Protein AF-A0A9P3LJN0-F1 (afdb_monomer_lite)

InterPro domains:
  IPR000961 AGC-kinase, C-terminal [PS51285] (73-151)
  IPR000961 AGC-kinase, C-terminal [SM00133] (73-143)
  IPR011009 Protein kinase-like domain superfamily [SSF56112] (11-105)
  IPR050839 Rho-associated Serine/Threonine Kinase [PTHR22988] (39-120)

Secondary structure (DSSP, 8-state):
---SS---S---HHHHHHHHHTHHHH--PPPPSSTTTGGGS-HHHHHHHHHHSS-TTTS--SHHHHHTSGGGTT--SSSTTTSPPS-----SSTT--TTS--S--TT-GGGHHHHHHHHHHHTS--------GGGGTT----TT-TT-SSSSSSSSSSSSSSTTSS----

Foldseek 3Di:
DDQAADPDPPDDPVNVVVCLVVSVPRRDDYDDPDPVVVVVADPLNVVLVDLCPDPPVSHDPDVVVVCPRPVNVVPDPVCNVVDDDPDDDDAPDPPDDVVDDDPPDPPPPVCPVVVVVVVVVVPDDPDPPCPDPVVCVLVDADPVGPDPPPDPPPPPPPPPPPPPPDDDDD

pLDDT: mean 76.49, std 18.71, range [37.91, 97.69]

Organism: NCBI:txid48140

Radius of gyration: 29.85 Å; chains: 1; bounding box: 57×101×41 Å

Structure (mmCIF, N/CA/C/O backbone):
data_AF-A0A9P3LJN0-F1
#
_entry.id   AF-A0A9P3LJN0-F1
#
loop_
_atom_site.group_PDB
_atom_site.id
_atom_site.type_symbol
_atom_site.label_atom_id
_atom_site.label_alt_id
_atom_site.label_comp_id
_atom_site.label_asym_id
_atom_site.label_entity_id
_atom_site.label_seq_id
_atom_site.pdbx_PDB_ins_code
_atom_site.Cartn_x
_atom_site.Cartn_y
_atom_site.Cartn_z
_atom_site.occupancy
_atom_site.B_iso_or_equiv
_atom_site.auth_seq_id
_atom_site.auth_comp_id
_atom_site.auth_asym_id
_atom_site.auth_atom_id
_atom_site.pdbx_PDB_model_num
ATOM 1 N N . MET A 1 1 ? 0.332 9.718 -2.875 1.00 37.91 1 MET A N 1
ATOM 2 C CA . MET A 1 1 ? -1.052 9.758 -2.348 1.00 37.91 1 MET A CA 1
ATOM 3 C C . MET A 1 1 ? -1.236 11.065 -1.598 1.00 37.91 1 MET A C 1
ATOM 5 O O . MET A 1 1 ? -0.539 11.299 -0.616 1.00 37.91 1 MET A O 1
ATOM 9 N N . CYS A 1 2 ? -2.080 11.951 -2.119 1.00 43.94 2 CYS A N 1
ATOM 10 C CA . CYS A 1 2 ? -2.306 13.275 -1.548 1.00 43.94 2 CYS A CA 1
ATOM 11 C C . CYS A 1 2 ? -3.429 13.186 -0.516 1.00 43.94 2 CYS A C 1
ATOM 13 O O . CYS A 1 2 ? -4.510 12.687 -0.804 1.00 43.94 2 CYS A O 1
ATOM 15 N N . TRP A 1 3 ? -3.140 13.639 0.698 1.00 46.78 3 TRP A N 1
ATOM 16 C CA . TRP A 1 3 ? -4.027 13.525 1.857 1.00 46.78 3 TRP A CA 1
ATOM 17 C C . TRP A 1 3 ? -4.620 14.898 2.188 1.00 46.78 3 TRP A C 1
ATOM 19 O O . TRP A 1 3 ? -4.344 15.434 3.256 1.00 46.78 3 TRP A O 1
ATOM 29 N N . GLY A 1 4 ? -5.295 15.529 1.221 1.00 48.97 4 GLY A N 1
ATOM 30 C CA . GLY A 1 4 ? -5.869 16.872 1.365 1.00 48.97 4 GLY A CA 1
ATOM 31 C C . GLY A 1 4 ? -6.267 17.531 0.030 1.00 48.97 4 GLY A C 1
ATOM 32 O O . GLY A 1 4 ? -5.906 17.021 -1.030 1.00 48.97 4 GLY A O 1
ATOM 33 N N . PRO A 1 5 ? -6.994 18.668 0.067 1.00 49.31 5 PRO A N 1
ATOM 34 C CA . PRO A 1 5 ? -7.608 19.313 -1.104 1.00 49.31 5 PRO A CA 1
ATOM 35 C C . PRO A 1 5 ? -6.633 19.994 -2.082 1.00 49.31 5 PRO A C 1
ATOM 37 O O . PRO A 1 5 ? -7.068 20.477 -3.124 1.00 49.31 5 PRO A O 1
ATOM 40 N N . LYS A 1 6 ? -5.328 20.043 -1.789 1.00 47.91 6 LYS A N 1
ATOM 41 C CA . LYS A 1 6 ? -4.303 20.505 -2.735 1.00 47.91 6 LYS A CA 1
ATOM 42 C C . LYS A 1 6 ? -3.114 19.556 -2.749 1.00 47.91 6 LYS A C 1
ATOM 44 O O . LYS A 1 6 ? -2.414 19.389 -1.754 1.00 47.91 6 LYS A O 1
ATOM 49 N N . CYS A 1 7 ? -2.892 18.962 -3.911 1.00 49.59 7 CYS A N 1
ATOM 50 C CA . CYS A 1 7 ? -1.690 18.228 -4.272 1.00 49.59 7 CYS A CA 1
ATOM 51 C C . CYS A 1 7 ? -0.610 19.242 -4.689 1.00 49.59 7 CYS A C 1
ATOM 53 O O . CYS A 1 7 ? -0.310 19.354 -5.871 1.00 49.59 7 CYS A O 1
ATOM 55 N N . ASP A 1 8 ? -0.099 20.058 -3.767 1.00 50.38 8 ASP A N 1
ATOM 56 C CA . ASP A 1 8 ? 1.026 20.944 -4.089 1.00 50.38 8 ASP A CA 1
ATOM 57 C C . ASP A 1 8 ? 2.342 20.154 -3.987 1.00 50.38 8 ASP A C 1
ATOM 59 O O . ASP A 1 8 ? 2.561 19.397 -3.039 1.00 50.38 8 ASP A O 1
ATOM 63 N N . SER A 1 9 ? 3.220 20.345 -4.969 1.00 55.06 9 SER A N 1
ATOM 64 C CA . SER A 1 9 ? 4.624 19.918 -5.000 1.00 55.06 9 SER A CA 1
ATOM 65 C C . SER A 1 9 ? 5.477 20.388 -3.807 1.00 55.06 9 SER A C 1
ATOM 67 O O . SER A 1 9 ? 6.605 19.927 -3.652 1.00 55.06 9 SER A O 1
ATOM 69 N N . THR A 1 10 ? 4.960 21.275 -2.954 1.00 50.16 10 THR A N 1
ATOM 70 C CA . THR A 1 10 ? 5.684 21.923 -1.847 1.00 50.16 10 THR A CA 1
ATOM 71 C C . THR A 1 10 ? 5.326 21.343 -0.468 1.00 50.16 10 THR A C 1
ATOM 73 O O . THR A 1 10 ? 5.092 22.083 0.484 1.00 50.16 10 THR A O 1
ATOM 76 N N . ARG A 1 11 ? 5.241 20.013 -0.334 1.00 66.56 11 ARG A N 1
ATOM 77 C CA . ARG A 1 11 ? 4.845 19.355 0.927 1.00 66.56 11 ARG A CA 1
ATOM 78 C C . ARG A 1 11 ? 6.057 18.993 1.788 1.00 66.56 11 ARG A C 1
ATOM 80 O O . ARG A 1 11 ? 6.949 18.289 1.315 1.00 66.56 11 ARG A O 1
ATOM 87 N N . THR A 1 12 ? 6.089 19.419 3.053 1.00 79.94 12 THR A N 1
ATOM 88 C CA . THR A 1 12 ? 7.167 19.033 3.984 1.00 79.94 12 THR A CA 1
ATOM 89 C C . THR A 1 12 ? 6.858 17.705 4.698 1.00 79.94 12 THR A C 1
ATOM 91 O O . THR A 1 12 ? 5.686 17.305 4.807 1.00 79.94 12 THR A O 1
ATOM 94 N N . PRO A 1 13 ? 7.880 16.985 5.204 1.00 85.00 13 PRO A N 1
ATOM 95 C CA . PRO A 1 13 ? 7.670 15.791 6.024 1.00 85.00 13 PRO A CA 1
ATOM 96 C C . PRO A 1 13 ? 6.795 16.054 7.259 1.00 85.00 13 PRO A C 1
ATOM 98 O O . PRO A 1 13 ? 5.956 15.227 7.611 1.00 85.00 13 PRO A O 1
ATOM 101 N N . GLU A 1 14 ? 6.933 17.224 7.881 1.00 85.56 14 GLU A N 1
ATOM 102 C CA . GLU A 1 14 ? 6.200 17.629 9.086 1.00 85.56 14 GLU A CA 1
ATOM 103 C C . GLU A 1 14 ? 4.710 17.842 8.802 1.00 85.56 14 GLU A C 1
ATOM 105 O O . GLU A 1 14 ? 3.850 17.436 9.590 1.00 85.56 14 GLU A O 1
ATOM 110 N N . GLU A 1 15 ? 4.380 18.435 7.653 1.00 84.81 15 GLU A N 1
ATOM 111 C CA . GLU A 1 15 ? 2.993 18.587 7.215 1.00 84.81 15 GLU A CA 1
ATOM 112 C C . GLU A 1 15 ? 2.368 17.215 6.936 1.00 84.81 15 GLU A C 1
ATOM 114 O O . GLU A 1 15 ? 1.247 16.926 7.355 1.00 84.81 15 GLU A O 1
ATOM 119 N N . THR A 1 16 ? 3.114 16.326 6.276 1.00 84.44 16 THR A N 1
ATOM 120 C CA . THR A 1 16 ? 2.671 14.950 6.017 1.00 84.44 16 THR A CA 1
ATOM 121 C C . THR A 1 16 ? 2.403 14.206 7.322 1.00 84.44 16 THR A C 1
ATOM 123 O O . THR A 1 16 ? 1.345 13.598 7.470 1.00 84.44 16 THR A O 1
ATOM 126 N N . TRP A 1 17 ? 3.313 14.304 8.292 1.00 87.25 17 TRP A N 1
ATOM 127 C CA . TRP A 1 17 ? 3.136 13.728 9.622 1.00 87.25 17 TRP A CA 1
ATOM 128 C C . TRP A 1 17 ? 1.884 14.265 10.323 1.00 87.25 17 TRP A C 1
ATOM 130 O O . TRP A 1 17 ? 1.064 13.490 10.813 1.00 87.25 17 TRP A O 1
ATOM 140 N N . THR A 1 1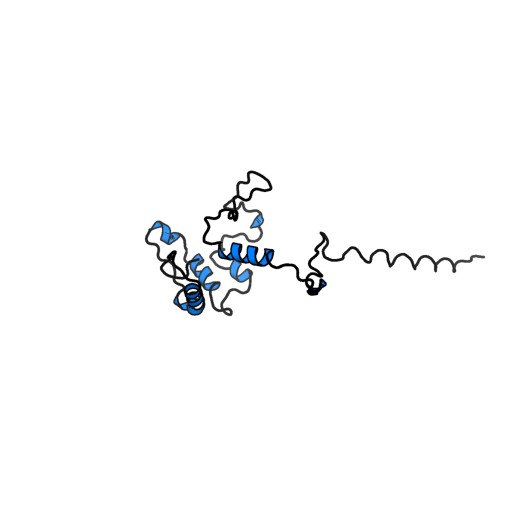8 ? 1.692 15.584 10.312 1.00 89.56 18 THR A N 1
ATOM 141 C CA . THR A 1 18 ? 0.513 16.227 10.911 1.00 89.56 18 THR A CA 1
ATOM 142 C C . THR A 1 18 ? -0.785 15.720 10.279 1.00 89.56 18 THR A C 1
ATOM 144 O O . THR A 1 18 ? -1.740 15.392 10.986 1.00 89.56 18 THR A O 1
ATOM 147 N N . ASN A 1 19 ? -0.807 15.586 8.952 1.00 88.25 19 ASN A N 1
ATOM 148 C CA . ASN A 1 19 ? -1.947 15.043 8.216 1.00 88.25 19 ASN A CA 1
ATOM 149 C C . ASN A 1 19 ? -2.207 13.569 8.557 1.00 88.25 19 ASN A C 1
ATOM 151 O O . ASN A 1 19 ? -3.360 13.172 8.692 1.00 88.25 19 ASN A O 1
ATOM 155 N N . LEU A 1 20 ? -1.158 12.764 8.752 1.00 89.62 20 LEU A N 1
ATOM 156 C CA . LEU A 1 20 ? -1.295 11.375 9.199 1.00 89.62 20 LEU A CA 1
ATOM 157 C C . LEU A 1 20 ? -1.860 11.282 10.618 1.00 89.62 20 LEU A C 1
ATOM 159 O O . LEU A 1 20 ? -2.685 10.414 10.882 1.00 89.62 20 LEU A O 1
ATOM 163 N N . GLN A 1 21 ? -1.468 12.175 11.528 1.00 89.19 21 GLN A N 1
ATOM 164 C CA . GLN A 1 21 ? -2.033 12.204 12.880 1.00 89.19 21 GLN A CA 1
ATOM 165 C C . GLN A 1 21 ? -3.514 12.598 12.879 1.00 89.19 21 GLN A C 1
ATOM 167 O O . GLN A 1 21 ? -4.302 12.022 13.625 1.00 89.19 21 GLN A O 1
ATOM 172 N N . LYS A 1 22 ? -3.902 13.546 12.019 1.00 91.00 22 LYS A N 1
ATOM 173 C CA . LYS A 1 22 ? -5.276 14.060 11.899 1.00 91.00 22 LYS A CA 1
ATOM 174 C C . LYS A 1 22 ? -6.044 13.467 10.716 1.00 91.00 22 LYS A C 1
ATOM 176 O O . LYS A 1 22 ? -6.964 14.102 10.200 1.00 91.00 22 LYS A O 1
ATOM 181 N N . TRP A 1 23 ? -5.690 12.254 10.284 1.00 91.25 23 TRP A N 1
ATOM 182 C CA . TRP A 1 23 ? -6.222 11.635 9.062 1.00 91.25 23 TRP A CA 1
ATOM 183 C C . TRP A 1 23 ? -7.758 11.619 9.020 1.00 91.25 23 TRP A C 1
ATOM 185 O O . TRP A 1 23 ? -8.333 11.797 7.952 1.00 91.25 23 TRP A O 1
ATOM 195 N N . SER A 1 24 ? -8.429 11.464 10.167 1.00 91.25 24 SER A N 1
ATOM 196 C CA . SER A 1 24 ? -9.894 11.426 10.267 1.00 91.25 24 SER A CA 1
ATOM 197 C C . SER A 1 24 ? -10.572 12.756 9.925 1.00 91.25 24 SER A C 1
ATOM 199 O O . SER A 1 24 ? -11.736 12.760 9.541 1.00 91.25 24 SER A O 1
ATOM 201 N N . GLU A 1 25 ? -9.863 13.877 10.067 1.00 90.31 25 GLU A N 1
ATOM 202 C CA . GLU A 1 25 ? -10.350 15.219 9.725 1.00 90.31 25 GLU A CA 1
ATOM 203 C C . GLU A 1 25 ? -9.967 15.592 8.285 1.00 90.31 25 GLU A C 1
ATOM 205 O O . GLU A 1 25 ? -10.770 16.165 7.542 1.00 90.31 25 GLU A O 1
ATOM 210 N N . VAL A 1 26 ? -8.741 15.244 7.876 1.00 89.62 26 VAL A N 1
ATOM 211 C CA . VAL A 1 26 ? -8.165 15.680 6.592 1.00 89.62 26 VAL A CA 1
ATOM 212 C C . VAL A 1 26 ? -8.489 14.757 5.417 1.00 89.62 26 VAL A C 1
ATOM 214 O O . VAL A 1 26 ? -8.399 15.190 4.267 1.00 89.62 26 VAL A O 1
ATOM 217 N N . LEU A 1 27 ? -8.867 13.497 5.666 1.00 90.12 27 LEU A N 1
ATOM 218 C CA . LEU A 1 27 ? -9.255 12.564 4.610 1.00 90.12 27 LEU A CA 1
ATOM 219 C C . LEU A 1 27 ? -10.611 12.971 4.032 1.00 90.12 27 LEU A C 1
ATOM 221 O O . LEU A 1 27 ? -11.668 12.673 4.583 1.00 90.12 27 LEU A O 1
ATOM 225 N N . GLN A 1 28 ? -10.563 13.630 2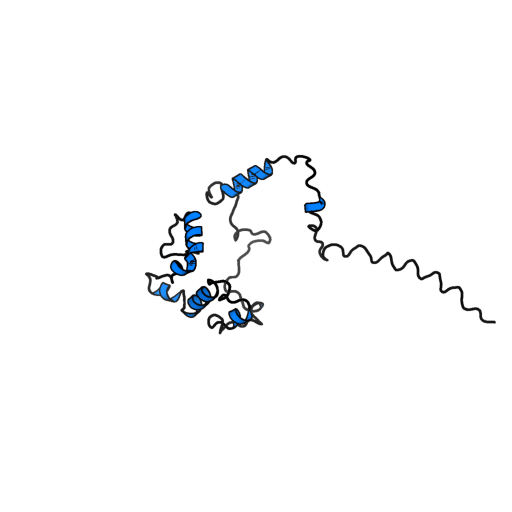.882 1.00 89.31 28 GLN A N 1
ATOM 226 C CA . GLN A 1 28 ? -11.730 14.084 2.140 1.00 89.31 28 GLN A CA 1
ATOM 227 C C . GLN A 1 28 ? -11.723 13.463 0.748 1.00 89.31 28 GLN A C 1
ATOM 229 O O . GLN A 1 28 ? -10.657 13.247 0.165 1.00 89.31 28 GLN A O 1
ATOM 234 N N . ARG A 1 29 ? -12.913 13.172 0.211 1.00 88.38 29 ARG A N 1
ATOM 235 C CA . ARG A 1 29 ? -13.034 12.686 -1.168 1.00 88.38 29 ARG A CA 1
ATOM 236 C C . ARG A 1 29 ? -12.551 13.794 -2.112 1.00 88.38 29 ARG A C 1
ATOM 238 O O . ARG A 1 29 ? -13.017 14.928 -1.957 1.00 88.38 29 ARG A O 1
ATOM 245 N N . PRO A 1 30 ? -11.647 13.499 -3.062 1.00 84.81 30 PRO A N 1
ATOM 246 C CA . PRO A 1 30 ? -11.244 14.476 -4.063 1.00 84.81 30 PRO A CA 1
ATOM 247 C C . PRO A 1 30 ? -12.462 15.010 -4.821 1.00 84.81 30 PRO A C 1
ATOM 249 O O . PRO A 1 30 ? -13.365 14.247 -5.161 1.00 84.81 30 PRO A O 1
ATOM 252 N N . ARG A 1 31 ? -12.486 16.322 -5.066 1.00 81.00 31 ARG A N 1
ATOM 253 C CA . ARG A 1 31 ? -13.425 16.949 -5.998 1.00 81.00 31 ARG A CA 1
ATOM 254 C C . ARG A 1 31 ? -12.673 17.223 -7.285 1.00 81.00 31 ARG A C 1
ATOM 256 O O . ARG A 1 31 ? -11.626 17.869 -7.246 1.00 81.00 31 ARG A O 1
ATOM 263 N N . TYR A 1 32 ? -13.191 16.702 -8.382 1.00 78.88 32 TYR A N 1
ATOM 264 C CA . TYR A 1 32 ? -12.615 16.902 -9.698 1.00 78.88 32 TYR A CA 1
ATOM 265 C C . TYR A 1 32 ? -13.316 18.085 -10.369 1.00 78.88 32 TYR A C 1
ATOM 267 O O . TYR A 1 32 ? -14.502 18.309 -10.139 1.00 78.88 32 TYR A O 1
ATOM 275 N N . ASN A 1 33 ? -12.561 18.878 -11.128 1.00 74.44 33 ASN A N 1
ATOM 276 C CA . ASN A 1 33 ? -13.107 20.032 -11.850 1.00 74.44 33 ASN A CA 1
ATOM 277 C C . ASN A 1 33 ? -13.622 19.646 -13.247 1.00 74.44 33 ASN A C 1
ATOM 279 O O . ASN A 1 33 ? -14.412 20.391 -13.816 1.00 74.44 33 ASN A O 1
ATOM 283 N N . ASP A 1 34 ? -13.173 18.502 -13.772 1.00 76.69 34 ASP A N 1
ATOM 284 C CA . ASP A 1 34 ? -13.542 17.983 -15.088 1.00 76.69 34 ASP A CA 1
ATOM 285 C C . ASP A 1 34 ? -14.638 16.916 -14.941 1.00 76.69 34 ASP A C 1
ATOM 287 O O . ASP A 1 34 ? -14.520 16.025 -14.094 1.00 76.69 34 ASP A O 1
ATOM 291 N N . GLU A 1 35 ? -15.684 16.989 -15.772 1.00 64.69 35 GLU A N 1
ATOM 292 C CA . GLU A 1 35 ? -16.865 16.104 -15.713 1.00 64.69 35 GLU A CA 1
ATOM 293 C C . GLU A 1 35 ? -16.498 14.614 -15.860 1.00 64.69 35 GLU A C 1
ATOM 295 O O . GLU A 1 35 ? -17.053 13.762 -15.167 1.00 64.69 35 GLU A O 1
ATOM 300 N N . ASP A 1 36 ? -15.494 14.297 -16.684 1.00 64.25 36 ASP A N 1
ATOM 301 C CA . ASP A 1 36 ? -15.011 12.922 -16.882 1.00 64.25 36 ASP A CA 1
ATOM 302 C C . ASP A 1 36 ? -14.234 12.384 -15.670 1.00 64.25 36 ASP A C 1
ATOM 304 O O . ASP A 1 36 ? -14.200 11.180 -15.411 1.00 64.25 36 ASP A O 1
ATOM 308 N N . ALA A 1 37 ? -13.607 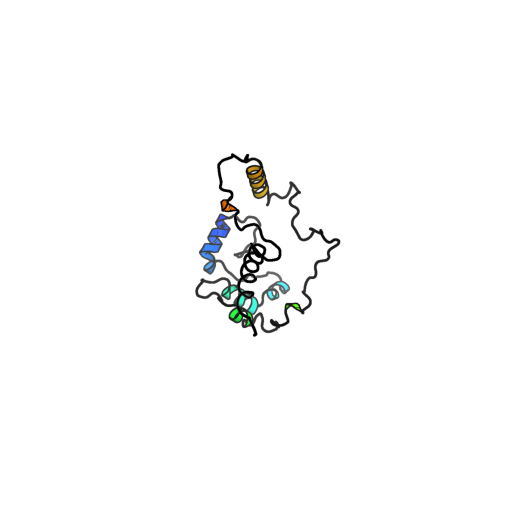13.268 -14.890 1.00 66.81 37 ALA A N 1
ATOM 309 C CA . ALA A 1 37 ? -12.757 12.869 -13.777 1.00 66.81 37 ALA A CA 1
ATOM 310 C C . ALA A 1 37 ? -13.550 12.531 -12.505 1.00 66.81 37 ALA A C 1
ATOM 312 O O . ALA A 1 37 ? -13.038 11.812 -11.645 1.00 66.81 37 ALA A O 1
ATOM 313 N N . GLU A 1 38 ? -14.803 12.984 -12.399 1.00 62.66 38 GLU A N 1
ATOM 314 C CA . GLU A 1 38 ? -15.696 12.653 -11.282 1.00 62.66 38 GLU A CA 1
ATOM 315 C C . GLU A 1 38 ? -16.024 11.149 -11.220 1.00 62.66 38 GLU A C 1
ATOM 317 O O . GLU A 1 38 ? -16.145 10.589 -10.127 1.00 62.66 38 GLU A O 1
ATOM 322 N N . TYR A 1 39 ? -16.044 10.461 -12.367 1.00 69.06 39 TYR A N 1
ATOM 323 C CA . TYR A 1 39 ? -16.303 9.018 -12.455 1.00 69.06 39 TYR A CA 1
ATOM 324 C C . TYR A 1 39 ? -15.080 8.134 -12.177 1.00 69.06 39 TYR A C 1
ATOM 326 O O . TYR A 1 39 ? -15.234 6.928 -11.981 1.00 69.06 39 TYR A O 1
ATOM 334 N N . ASN A 1 40 ? -13.873 8.704 -12.087 1.00 80.12 40 ASN A N 1
ATOM 335 C CA . ASN A 1 40 ? -12.647 7.933 -11.833 1.00 80.12 40 ASN A CA 1
ATOM 336 C C . ASN A 1 40 ? -12.628 7.255 -10.456 1.00 80.12 40 ASN A C 1
ATOM 338 O O . ASN A 1 40 ? -11.840 6.338 -10.222 1.00 80.12 40 ASN A O 1
ATOM 342 N N . LEU A 1 41 ? -13.462 7.719 -9.522 1.00 87.38 41 LEU A N 1
ATOM 343 C CA . LEU A 1 41 ? -13.540 7.173 -8.176 1.00 87.38 41 LEU A CA 1
ATOM 344 C C . LEU A 1 41 ? -14.995 6.922 -7.787 1.00 87.38 41 LEU A C 1
ATOM 346 O O . LEU A 1 41 ? -15.659 7.819 -7.268 1.00 87.38 41 LEU A O 1
ATOM 350 N N . SER A 1 42 ? -15.465 5.689 -7.986 1.00 90.69 42 SER A N 1
ATOM 351 C CA . SER A 1 42 ? -16.819 5.275 -7.603 1.00 90.69 42 SER A CA 1
ATOM 352 C C . SER A 1 42 ? -17.066 5.331 -6.089 1.00 90.69 42 SER A C 1
ATOM 354 O O . SER A 1 42 ? -16.135 5.369 -5.273 1.00 90.69 42 SER A O 1
ATOM 356 N N . ASP A 1 43 ? -18.339 5.302 -5.696 1.00 92.50 43 ASP A N 1
ATOM 357 C CA . ASP A 1 43 ? -18.745 5.287 -4.288 1.00 92.50 43 ASP A CA 1
ATOM 358 C C . ASP A 1 43 ? -18.276 4.015 -3.571 1.00 92.50 43 ASP A C 1
ATOM 360 O O . ASP A 1 43 ? -17.850 4.075 -2.413 1.00 92.50 43 ASP A O 1
ATOM 364 N N . GLU A 1 44 ? -18.266 2.877 -4.266 1.00 94.75 44 GLU A N 1
ATOM 365 C CA . GLU A 1 44 ? -17.728 1.608 -3.776 1.00 94.75 44 GLU A CA 1
ATOM 366 C C . GLU A 1 44 ? -16.220 1.724 -3.543 1.00 94.75 44 GLU A C 1
ATOM 368 O O . GLU A 1 44 ? -15.725 1.342 -2.482 1.00 94.75 44 GLU A O 1
ATOM 373 N N . SER A 1 45 ? -15.488 2.322 -4.487 1.00 94.00 45 SER A N 1
ATOM 374 C CA . SER A 1 45 ? -14.046 2.567 -4.357 1.00 94.00 45 SER A CA 1
ATOM 375 C C . SER A 1 45 ? -13.753 3.437 -3.133 1.00 94.00 45 SER A C 1
ATOM 377 O O . SER A 1 45 ? -12.904 3.117 -2.298 1.00 94.00 45 SER A O 1
ATOM 379 N N . TRP A 1 46 ? -14.512 4.522 -2.966 1.00 94.69 46 TRP A N 1
ATOM 380 C CA . TRP A 1 46 ? -14.376 5.418 -1.821 1.00 94.69 46 TRP A CA 1
ATOM 381 C C . TRP A 1 46 ? -14.769 4.755 -0.493 1.00 94.69 46 TRP A C 1
ATOM 383 O O . TRP A 1 46 ? -14.129 4.983 0.539 1.00 94.69 46 TRP A O 1
ATOM 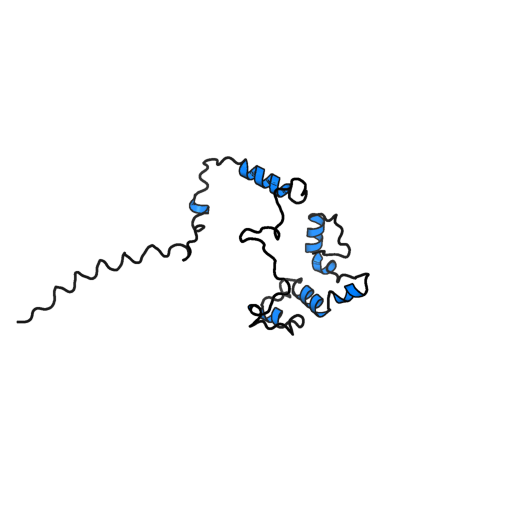393 N N . SER A 1 47 ? -15.802 3.910 -0.496 1.00 95.94 47 SER A N 1
ATOM 394 C CA . SER A 1 47 ? -16.182 3.094 0.660 1.00 95.94 47 SER A CA 1
ATOM 395 C C . SER A 1 47 ? -15.029 2.190 1.092 1.00 95.94 47 SER A C 1
ATOM 397 O O . SER A 1 47 ? -14.664 2.197 2.271 1.00 95.94 47 SER A O 1
ATOM 399 N N . LEU A 1 48 ? -14.399 1.485 0.146 1.00 96.62 48 LEU A N 1
ATOM 400 C CA . LEU A 1 48 ? -13.264 0.605 0.416 1.00 96.62 48 LEU A CA 1
ATOM 401 C C . LEU A 1 48 ? -12.094 1.377 1.039 1.00 96.62 48 LEU A C 1
ATOM 403 O O . LEU A 1 48 ? -11.574 0.973 2.081 1.00 96.62 48 LEU A O 1
ATOM 407 N N . ILE A 1 49 ? -11.736 2.530 0.466 1.00 95.50 49 ILE A N 1
ATOM 408 C CA . ILE A 1 49 ? -10.688 3.423 0.989 1.00 95.50 49 ILE A CA 1
ATOM 409 C C . ILE A 1 49 ? -10.951 3.763 2.463 1.00 95.50 49 ILE A C 1
ATOM 411 O O . ILE A 1 49 ? -10.059 3.593 3.292 1.00 95.50 49 ILE A O 1
ATOM 415 N N . LYS A 1 50 ? -12.179 4.155 2.831 1.00 95.19 50 LYS A N 1
ATOM 416 C CA . LYS A 1 50 ? -12.549 4.468 4.227 1.00 95.19 50 LYS A CA 1
ATOM 417 C C . LYS A 1 50 ? -12.574 3.252 5.157 1.00 95.19 50 LYS A C 1
ATOM 419 O O . LYS A 1 50 ? -12.461 3.414 6.369 1.00 95.19 50 LYS A O 1
ATOM 424 N N . LYS A 1 51 ? -12.758 2.036 4.635 1.00 96.44 51 LYS A N 1
ATOM 425 C CA . LYS A 1 51 ? -12.677 0.795 5.429 1.00 96.44 51 LYS A CA 1
ATOM 426 C C . LYS A 1 51 ? -11.238 0.351 5.679 1.00 96.44 51 LYS A C 1
ATOM 428 O O . LYS A 1 51 ? -10.979 -0.318 6.677 1.00 96.44 51 LYS A O 1
ATOM 433 N N . LEU A 1 52 ? -10.305 0.736 4.811 1.00 96.12 52 LEU A N 1
ATOM 434 C CA . LEU A 1 52 ? -8.877 0.457 4.972 1.00 96.12 52 LEU A CA 1
ATOM 435 C C . LEU A 1 52 ? -8.181 1.555 5.783 1.00 96.12 52 LEU A C 1
ATOM 437 O O . LEU A 1 52 ? -7.435 1.276 6.724 1.00 96.12 52 LEU A O 1
ATOM 441 N N . ILE A 1 53 ? -8.482 2.811 5.479 1.00 94.88 53 ILE A N 1
ATOM 442 C CA . ILE A 1 53 ? -7.964 3.978 6.180 1.00 94.88 53 ILE A CA 1
ATOM 443 C C . ILE A 1 53 ? -8.953 4.356 7.275 1.00 94.88 53 ILE A C 1
ATOM 445 O O . ILE A 1 53 ? -9.818 5.217 7.129 1.00 94.88 53 ILE A O 1
ATOM 449 N N . THR A 1 54 ? -8.833 3.639 8.383 1.00 95.50 54 THR A N 1
ATOM 450 C CA . THR A 1 54 ? -9.611 3.882 9.590 1.00 95.50 54 THR A CA 1
ATOM 451 C C . THR A 1 54 ? -8.825 3.466 10.834 1.00 95.50 54 THR A C 1
ATOM 453 O O . THR A 1 54 ? -7.688 2.978 10.732 1.00 95.50 54 THR A O 1
ATOM 456 N N . TYR A 1 55 ? -9.425 3.655 12.010 1.00 95.31 55 TYR A N 1
ATOM 457 C CA . TYR A 1 55 ? -8.905 3.155 13.279 1.00 95.31 55 TYR A CA 1
ATOM 458 C C . TYR A 1 55 ? -8.680 1.639 13.216 1.00 95.31 55 TYR A C 1
ATOM 460 O O . TYR A 1 55 ? -9.419 0.913 12.551 1.00 95.31 55 TYR A O 1
ATOM 468 N N . ALA A 1 56 ? -7.668 1.150 13.933 1.00 94.69 56 ALA A N 1
ATOM 469 C CA . ALA A 1 56 ? -7.247 -0.252 13.870 1.00 94.69 56 ALA A CA 1
ATOM 470 C C . ALA A 1 56 ? -8.385 -1.254 14.160 1.00 94.69 56 ALA A C 1
ATOM 472 O O . ALA A 1 56 ? -8.429 -2.330 13.564 1.00 94.69 56 ALA A O 1
ATOM 473 N N . ASP A 1 57 ? -9.333 -0.890 15.025 1.00 95.62 57 ASP A N 1
ATOM 474 C CA . ASP A 1 57 ? -10.452 -1.760 15.401 1.00 95.62 57 ASP A CA 1
ATOM 475 C C . ASP A 1 57 ? -11.539 -1.869 14.333 1.00 95.62 57 ASP A C 1
ATOM 477 O O . ASP A 1 57 ? -12.199 -2.904 14.231 1.00 95.62 57 ASP A O 1
ATOM 481 N N . LEU A 1 58 ? -11.696 -0.829 13.512 1.00 95.06 58 LEU A N 1
ATOM 482 C CA . LEU A 1 58 ? -12.702 -0.762 12.451 1.00 95.06 58 LEU A CA 1
ATOM 483 C C . LEU A 1 58 ? -12.172 -1.248 11.101 1.00 95.06 58 LEU A C 1
ATOM 485 O O . LEU A 1 58 ? -12.963 -1.557 10.206 1.00 95.06 58 LEU A O 1
ATOM 489 N N . ARG A 1 59 ? -10.846 -1.306 10.946 1.00 97.06 59 ARG A N 1
ATOM 490 C CA . ARG A 1 59 ? -10.190 -1.722 9.708 1.00 97.06 59 ARG A CA 1
ATOM 491 C C . ARG A 1 59 ? -10.522 -3.175 9.389 1.00 97.06 59 ARG A C 1
ATOM 493 O O . ARG A 1 59 ? -10.611 -4.016 10.283 1.00 97.06 59 ARG A O 1
ATOM 500 N N . TYR A 1 60 ? -10.675 -3.495 8.108 1.00 96.94 60 TYR A N 1
ATOM 501 C CA . TYR A 1 60 ? -10.749 -4.892 7.683 1.00 96.94 60 TYR A CA 1
ATOM 502 C C . TYR A 1 60 ? -9.476 -5.642 8.091 1.00 96.94 60 TYR A C 1
ATOM 504 O O . TYR A 1 60 ? -8.369 -5.252 7.732 1.00 96.94 60 TYR A O 1
ATOM 512 N N . LYS A 1 61 ? -9.657 -6.694 8.899 1.00 95.56 61 LYS A N 1
ATOM 513 C CA . LYS A 1 61 ? -8.567 -7.488 9.489 1.00 95.56 61 LYS A CA 1
ATOM 514 C C . LYS A 1 61 ? -8.272 -8.771 8.715 1.00 95.56 61 LYS A C 1
ATOM 516 O O . LYS A 1 61 ? -7.224 -9.365 8.927 1.00 95.56 61 LYS A O 1
ATOM 521 N N . THR A 1 62 ? -9.198 -9.212 7.867 1.00 96.50 62 THR A N 1
ATOM 522 C CA . THR A 1 62 ? -9.096 -10.480 7.141 1.00 96.50 62 THR A CA 1
ATOM 523 C C . THR A 1 62 ? -9.366 -10.261 5.659 1.00 96.50 62 THR A C 1
ATOM 525 O O . THR A 1 62 ? -10.059 -9.306 5.288 1.00 96.50 62 THR A O 1
ATOM 528 N N . ILE A 1 63 ? -8.800 -11.126 4.818 1.00 95.50 63 ILE A N 1
ATOM 529 C CA . ILE A 1 63 ? -8.925 -11.018 3.363 1.00 95.50 63 ILE A CA 1
ATOM 530 C C . ILE A 1 63 ? -10.367 -11.251 2.913 1.00 95.50 63 ILE A C 1
ATOM 532 O O . ILE A 1 63 ? -10.845 -10.541 2.039 1.00 95.50 63 ILE A O 1
ATOM 536 N N . GLU A 1 64 ? -11.114 -12.129 3.582 1.00 96.31 64 GLU A N 1
ATOM 537 C CA . GLU A 1 64 ? -12.501 -12.457 3.234 1.00 96.31 64 GLU A CA 1
ATOM 538 C C . GLU A 1 64 ? -13.399 -11.217 3.319 1.00 96.31 64 GLU A C 1
ATOM 540 O O . GLU A 1 64 ? -14.251 -11.005 2.463 1.00 96.31 64 GLU A O 1
ATOM 545 N N . LYS A 1 65 ? -13.165 -10.334 4.304 1.00 95.88 65 LYS A N 1
ATOM 546 C CA . LYS A 1 65 ? -13.887 -9.053 4.405 1.00 95.88 65 LYS A CA 1
ATOM 547 C C . LYS A 1 65 ? -13.586 -8.113 3.242 1.00 95.88 65 LYS A C 1
ATOM 549 O O . LYS A 1 65 ? -14.457 -7.345 2.846 1.00 95.88 65 LYS A O 1
ATOM 554 N N . VAL A 1 66 ? -12.353 -8.138 2.736 1.00 96.38 66 VAL A N 1
ATOM 555 C CA . VAL A 1 66 ? -11.943 -7.339 1.577 1.00 96.38 66 VAL A CA 1
ATOM 556 C C . VAL A 1 66 ? -12.582 -7.912 0.313 1.00 96.38 66 VAL A C 1
ATOM 558 O O . VAL A 1 66 ? -13.184 -7.157 -0.437 1.00 96.38 66 VAL A O 1
ATOM 561 N N . GLN A 1 67 ? -12.533 -9.233 0.125 1.00 96.31 67 GLN A N 1
ATOM 562 C CA . GLN A 1 67 ? -13.111 -9.927 -1.032 1.00 96.31 67 GLN A CA 1
ATOM 563 C C . GLN A 1 67 ? -14.634 -9.767 -1.121 1.00 96.31 67 GLN A C 1
ATOM 565 O O . GLN A 1 67 ? -15.169 -9.606 -2.208 1.00 96.31 67 GLN A O 1
ATOM 570 N N . GLN A 1 68 ? -15.331 -9.758 0.020 1.00 96.31 68 GLN A N 1
ATOM 571 C CA . GLN A 1 68 ? -16.782 -9.542 0.096 1.00 96.31 68 GLN A CA 1
ATOM 572 C C . GLN A 1 68 ? -17.204 -8.078 -0.109 1.00 96.31 68 GLN A C 1
ATOM 574 O O . GLN A 1 68 ? -18.399 -7.775 -0.105 1.00 96.31 68 GLN A O 1
ATOM 579 N N . HIS A 1 69 ? -16.261 -7.140 -0.226 1.00 97.69 69 HIS A N 1
ATOM 580 C CA . HIS A 1 69 ? -16.602 -5.737 -0.422 1.00 97.69 69 HIS A CA 1
ATOM 581 C C . HIS A 1 69 ? -17.197 -5.523 -1.831 1.00 97.69 69 HIS A C 1
ATOM 583 O O . HIS A 1 69 ? -16.619 -6.023 -2.793 1.00 97.69 69 HIS A O 1
ATOM 589 N N . PRO A 1 70 ? -18.271 -4.720 -1.999 1.00 97.00 70 PRO A N 1
ATOM 590 C CA . PRO A 1 70 ? -18.940 -4.522 -3.295 1.00 97.00 70 PRO A CA 1
ATOM 591 C C . PRO A 1 70 ? -18.027 -4.081 -4.445 1.00 97.00 70 PRO A C 1
ATOM 593 O O . PRO A 1 70 ? -18.286 -4.403 -5.595 1.00 97.00 70 PRO A O 1
ATOM 596 N N . TRP A 1 71 ? -16.930 -3.387 -4.131 1.00 96.19 71 TRP A N 1
ATOM 597 C CA . TRP A 1 71 ? -15.908 -3.003 -5.117 1.00 96.19 71 TRP A CA 1
ATOM 598 C C . TRP A 1 71 ? -15.288 -4.197 -5.866 1.00 96.19 71 TRP A C 1
ATOM 600 O O . TRP A 1 71 ? -14.839 -4.042 -6.993 1.00 96.19 71 TRP A O 1
ATOM 610 N N . PHE A 1 72 ? -15.268 -5.380 -5.249 1.00 96.50 72 PHE A N 1
ATOM 611 C CA . PHE A 1 72 ? -14.712 -6.609 -5.812 1.00 96.50 72 PHE A CA 1
ATOM 612 C C . PHE A 1 72 ? -15.787 -7.601 -6.279 1.00 96.50 72 PHE A C 1
ATOM 614 O O . PHE A 1 72 ? -15.472 -8.772 -6.477 1.00 96.50 72 PHE A O 1
ATOM 621 N N . ALA A 1 73 ? -17.046 -7.173 -6.433 1.00 95.19 73 ALA A N 1
ATOM 622 C CA . ALA A 1 73 ? -18.157 -8.073 -6.758 1.00 95.19 73 ALA A CA 1
ATOM 623 C C . ALA A 1 73 ? -17.931 -8.882 -8.050 1.00 95.19 73 ALA A C 1
ATOM 625 O O . ALA A 1 73 ? -18.320 -10.046 -8.111 1.00 95.19 73 ALA A O 1
ATOM 626 N N . ASP A 1 74 ? -17.251 -8.288 -9.033 1.00 93.50 74 ASP A N 1
ATOM 627 C CA . ASP A 1 74 ? -16.990 -8.900 -10.341 1.00 93.50 74 ASP A CA 1
ATOM 628 C C . ASP A 1 74 ? -15.624 -9.609 -10.425 1.00 93.50 74 ASP A C 1
ATOM 630 O O . ASP A 1 74 ? -15.209 -10.050 -11.497 1.00 93.50 74 ASP A O 1
ATOM 634 N N . VAL A 1 75 ? -14.891 -9.709 -9.310 1.00 94.25 75 VAL A N 1
ATOM 635 C CA . VAL A 1 75 ? -13.556 -10.319 -9.281 1.00 94.25 75 VAL A CA 1
ATOM 636 C C . VAL A 1 75 ? -13.648 -11.800 -8.933 1.00 94.25 75 VAL A C 1
ATOM 638 O O . VAL A 1 75 ? -14.031 -12.177 -7.826 1.00 94.25 75 VAL A O 1
ATOM 641 N N . ASP A 1 76 ? -13.207 -12.645 -9.864 1.00 94.81 76 ASP A N 1
ATOM 642 C CA . ASP A 1 76 ? -12.957 -14.063 -9.606 1.00 94.81 76 ASP A CA 1
ATOM 643 C C . ASP A 1 76 ? -11.600 -14.239 -8.908 1.00 94.81 76 ASP A C 1
ATOM 645 O O . ASP A 1 76 ? -10.530 -14.189 -9.520 1.00 94.81 76 ASP A O 1
ATOM 649 N N . TRP A 1 77 ? -11.650 -14.436 -7.592 1.00 94.25 77 TRP A N 1
ATOM 650 C CA . TRP A 1 77 ? -10.465 -14.591 -6.752 1.00 94.25 77 TRP A CA 1
ATOM 651 C C . TRP A 1 77 ? -9.751 -15.934 -6.925 1.00 94.25 77 TRP A C 1
ATOM 653 O O . TRP A 1 77 ? -8.552 -16.006 -6.652 1.00 94.25 77 TRP A O 1
ATOM 663 N N . GLU A 1 78 ? -10.446 -16.986 -7.367 1.00 94.88 78 GLU A N 1
ATOM 664 C CA . GLU A 1 78 ? -9.846 -18.312 -7.560 1.00 94.88 78 GLU A CA 1
ATOM 665 C C . GLU A 1 78 ? -8.981 -18.342 -8.819 1.00 94.88 78 GLU A C 1
ATOM 667 O O . GLU A 1 78 ? -7.924 -18.975 -8.838 1.00 94.88 78 GLU A O 1
ATOM 672 N N . ARG A 1 79 ? -9.395 -17.599 -9.850 1.00 95.25 79 ARG A N 1
ATOM 673 C CA . ARG A 1 79 ? -8.738 -17.560 -11.163 1.00 95.25 79 ARG A CA 1
ATOM 674 C C . ARG A 1 79 ? -7.982 -16.268 -11.438 1.00 95.25 79 ARG A C 1
ATOM 676 O O . ARG A 1 79 ? -7.538 -16.049 -12.559 1.00 95.25 79 ARG A O 1
ATOM 683 N N . LEU A 1 80 ? -7.773 -15.426 -10.424 1.00 94.88 80 LEU A N 1
ATOM 684 C CA . LEU A 1 80 ? -7.162 -14.099 -10.572 1.00 94.88 80 LEU A CA 1
ATOM 685 C C . LEU A 1 80 ? -5.805 -14.118 -11.299 1.00 94.88 80 LEU A C 1
ATOM 687 O O . LEU A 1 80 ? -5.475 -13.171 -12.004 1.00 94.88 80 LEU A O 1
ATOM 691 N N . ARG A 1 81 ? -5.016 -15.190 -11.136 1.00 95.38 81 ARG A N 1
ATOM 692 C CA . ARG A 1 81 ? -3.706 -15.350 -11.796 1.00 95.38 81 ARG A CA 1
ATOM 693 C C . ARG A 1 81 ? -3.786 -15.821 -13.248 1.00 95.38 81 ARG A C 1
ATOM 695 O O . ARG A 1 81 ? -2.790 -15.704 -13.954 1.00 95.38 81 ARG A O 1
ATOM 702 N N . ASP A 1 82 ? -4.933 -16.343 -13.666 1.00 95.94 82 ASP A N 1
ATOM 703 C CA . ASP A 1 82 ? -5.166 -16.819 -15.031 1.00 95.94 82 ASP A CA 1
ATOM 704 C C . ASP A 1 82 ? -5.704 -15.701 -15.939 1.00 95.94 82 ASP A C 1
ATOM 706 O O . ASP A 1 82 ? -5.718 -15.848 -17.160 1.00 95.94 82 ASP A O 1
ATOM 710 N N . ILE A 1 83 ? -6.185 -14.602 -15.350 1.00 93.69 83 ILE A N 1
ATOM 711 C CA . ILE A 1 83 ? -6.717 -13.444 -16.072 1.00 93.69 83 ILE A CA 1
ATOM 712 C C . ILE A 1 83 ? -5.551 -12.642 -16.659 1.00 93.69 83 ILE A C 1
ATOM 714 O O . ILE A 1 83 ? -4.536 -12.418 -15.997 1.00 93.69 83 ILE A O 1
ATOM 718 N N . GLU A 1 84 ? -5.707 -12.182 -17.901 1.00 94.31 84 GLU A N 1
ATOM 719 C CA . GLU A 1 84 ? -4.738 -11.290 -18.533 1.00 94.31 84 GLU A CA 1
ATOM 720 C C . GLU A 1 84 ? -4.651 -9.964 -17.753 1.00 94.31 84 GLU A C 1
ATOM 722 O O . GLU A 1 84 ? -5.679 -9.316 -17.522 1.00 94.31 84 GLU A O 1
ATOM 727 N N . PRO A 1 85 ? -3.452 -9.546 -17.307 1.00 94.81 85 PRO A N 1
ATOM 728 C CA . PRO A 1 85 ? -3.317 -8.310 -16.558 1.00 94.81 85 PRO A CA 1
ATOM 729 C C . PRO A 1 85 ? -3.599 -7.107 -17.469 1.00 94.81 85 PRO A C 1
ATOM 731 O O . PRO A 1 85 ? -3.244 -7.122 -18.646 1.00 94.81 85 PRO A O 1
ATOM 734 N N . PRO A 1 86 ? -4.148 -6.006 -16.926 1.00 93.69 86 PRO A N 1
ATOM 735 C CA . PRO A 1 86 ? -4.440 -4.804 -17.712 1.00 93.69 86 PRO A CA 1
ATOM 736 C C . PRO A 1 86 ? -3.180 -4.135 -18.280 1.00 93.69 86 PRO A C 1
ATOM 738 O O . PRO A 1 86 ? -3.268 -3.307 -19.183 1.00 93.69 86 PRO A O 1
ATOM 741 N N . TYR A 1 87 ? -2.011 -4.462 -17.726 1.00 95.56 87 TYR A N 1
ATOM 742 C CA . TYR A 1 87 ? -0.725 -3.968 -18.181 1.00 95.56 87 TYR A CA 1
ATOM 743 C C . TYR A 1 87 ? 0.297 -5.103 -18.215 1.00 95.56 87 TYR A C 1
ATOM 745 O O . TYR A 1 87 ? 0.587 -5.714 -17.184 1.00 95.56 87 TYR A O 1
ATOM 753 N N . VAL A 1 88 ? 0.863 -5.344 -19.397 1.00 94.62 88 VAL A N 1
ATOM 754 C CA . VAL A 1 88 ? 1.985 -6.260 -19.611 1.00 94.62 88 VAL A CA 1
ATOM 755 C C . VAL A 1 88 ? 3.222 -5.415 -19.938 1.00 94.62 88 VAL A C 1
ATOM 757 O O . VAL A 1 88 ? 3.217 -4.717 -20.952 1.00 94.62 88 VAL A O 1
ATOM 760 N N . PRO A 1 89 ? 4.274 -5.432 -19.098 1.00 94.75 89 PRO A N 1
ATOM 761 C CA . PRO A 1 89 ? 5.514 -4.718 -19.386 1.00 94.75 89 PRO A CA 1
ATOM 762 C C . PRO A 1 89 ? 6.203 -5.252 -20.650 1.00 94.75 89 PRO A C 1
ATOM 764 O O . PRO A 1 89 ? 6.364 -6.462 -20.812 1.00 94.75 89 PRO A O 1
ATOM 767 N N . GLU A 1 90 ? 6.666 -4.356 -21.518 1.00 94.94 90 GLU A N 1
ATOM 768 C CA . GLU A 1 90 ? 7.451 -4.708 -22.703 1.00 94.94 90 GLU A CA 1
ATOM 769 C C . GLU A 1 90 ? 8.935 -4.682 -22.342 1.00 94.94 90 GLU A C 1
ATOM 771 O O . GLU A 1 90 ? 9.489 -3.614 -22.082 1.00 94.94 90 GLU A O 1
ATOM 776 N N . LEU A 1 91 ? 9.587 -5.846 -22.323 1.00 95.06 91 LEU A N 1
ATOM 777 C CA . LEU A 1 91 ? 11.015 -5.979 -22.016 1.00 95.06 91 LEU A CA 1
ATOM 778 C C . LEU A 1 91 ? 11.822 -6.169 -23.304 1.00 95.06 91 LEU A C 1
ATOM 780 O O . LEU A 1 91 ? 11.456 -6.983 -24.151 1.00 95.06 91 LEU A O 1
ATOM 784 N N . TYR A 1 92 ? 12.945 -5.461 -23.438 1.00 91.38 92 TYR A N 1
ATOM 785 C CA . TYR A 1 92 ? 13.867 -5.654 -24.565 1.00 91.38 92 TYR A CA 1
ATOM 786 C C . TYR A 1 92 ? 14.898 -6.756 -24.300 1.00 91.38 92 TYR A C 1
ATOM 788 O O . TYR A 1 92 ? 15.407 -7.360 -25.243 1.00 91.38 92 TYR A O 1
ATOM 796 N N . MET A 1 93 ? 15.230 -7.007 -23.031 1.00 94.56 93 MET A N 1
ATOM 797 C CA . MET A 1 93 ? 16.215 -8.006 -22.610 1.00 94.56 93 MET A CA 1
ATOM 798 C C . MET A 1 93 ? 15.925 -8.518 -21.192 1.00 94.56 93 MET A C 1
ATOM 800 O O . MET A 1 93 ? 15.144 -7.920 -20.458 1.00 94.56 93 MET A O 1
ATOM 804 N N . GLU A 1 94 ? 16.584 -9.607 -20.788 1.00 94.88 94 GLU A N 1
ATOM 805 C CA . GLU A 1 94 ? 16.427 -10.203 -19.448 1.00 94.88 94 GLU A CA 1
ATOM 806 C C . GLU A 1 94 ? 16.852 -9.250 -18.316 1.00 94.88 94 GLU A C 1
ATOM 808 O O . GLU A 1 94 ? 16.275 -9.269 -17.233 1.00 94.88 94 GLU A O 1
ATOM 813 N N . THR A 1 95 ? 17.828 -8.379 -18.578 1.00 93.94 95 THR A N 1
ATOM 814 C CA . THR A 1 95 ? 18.371 -7.403 -17.620 1.00 93.94 95 THR A CA 1
ATOM 815 C C . THR A 1 95 ? 17.815 -5.990 -17.822 1.00 93.94 95 THR A C 1
ATOM 817 O O . THR A 1 95 ? 18.486 -5.013 -17.500 1.00 93.94 95 THR A O 1
ATOM 820 N N . ASP A 1 96 ? 16.635 -5.851 -18.427 1.00 92.50 96 ASP A N 1
ATOM 821 C CA . ASP A 1 96 ? 16.026 -4.550 -18.705 1.00 92.50 96 ASP A CA 1
ATOM 822 C C . ASP A 1 96 ? 15.555 -3.860 -17.412 1.00 92.50 96 ASP A C 1
ATOM 824 O O . ASP A 1 96 ? 14.730 -4.398 -16.671 1.00 92.50 96 ASP A O 1
ATOM 828 N N . THR A 1 97 ? 16.071 -2.658 -17.141 1.00 91.94 97 THR A N 1
ATOM 829 C CA . THR A 1 97 ? 15.794 -1.886 -15.919 1.00 91.94 97 THR A CA 1
ATOM 830 C C . THR A 1 97 ? 14.906 -0.660 -16.144 1.00 91.94 97 THR A C 1
ATOM 832 O O . THR A 1 97 ? 14.716 0.122 -15.219 1.00 91.94 97 THR A O 1
ATOM 835 N N . ARG A 1 98 ? 14.301 -0.478 -17.328 1.00 90.31 98 ARG A N 1
ATOM 836 C CA . ARG A 1 98 ? 13.540 0.745 -17.685 1.00 90.31 98 ARG A CA 1
ATOM 837 C C . ARG A 1 98 ? 12.312 1.043 -16.819 1.00 90.31 98 ARG A C 1
ATOM 839 O O . ARG A 1 98 ? 11.816 2.163 -16.836 1.00 90.31 98 ARG A O 1
ATOM 846 N N . TYR A 1 99 ? 11.801 0.050 -16.097 1.00 91.88 99 TYR A N 1
ATOM 847 C CA . TYR A 1 99 ? 10.684 0.208 -15.159 1.00 91.88 99 TYR A CA 1
ATOM 848 C C . TYR A 1 99 ? 11.123 0.629 -13.747 1.00 91.88 99 TYR A C 1
ATOM 850 O O . TYR A 1 99 ? 10.279 0.761 -12.860 1.00 91.88 99 TYR A O 1
ATOM 858 N N . PHE A 1 100 ? 12.425 0.829 -13.535 1.00 90.69 100 PHE A N 1
ATOM 859 C CA . PHE A 1 100 ? 13.020 1.330 -12.301 1.00 90.69 100 PHE A CA 1
ATOM 860 C C . PHE A 1 100 ? 13.583 2.741 -12.518 1.00 90.69 100 PHE A C 1
ATOM 862 O O . PHE A 1 100 ? 13.947 3.106 -13.634 1.00 90.69 100 PHE A O 1
ATOM 869 N N . ASP A 1 101 ? 13.666 3.525 -11.442 1.00 86.00 101 ASP A N 1
ATOM 870 C CA . ASP A 1 101 ? 14.329 4.832 -11.471 1.00 86.00 101 ASP A CA 1
ATOM 871 C C . ASP A 1 101 ? 15.839 4.659 -11.733 1.00 86.00 101 ASP A C 1
ATOM 873 O O . ASP A 1 101 ? 16.469 3.753 -11.179 1.00 86.00 101 ASP A O 1
ATOM 877 N N . ASP A 1 102 ? 16.425 5.545 -12.544 1.00 81.50 102 ASP A N 1
ATOM 878 C CA . ASP A 1 102 ? 17.874 5.608 -12.760 1.00 81.50 102 ASP A CA 1
ATOM 879 C C . ASP A 1 102 ? 18.540 6.394 -11.619 1.00 81.50 102 ASP A C 1
ATOM 881 O O . ASP A 1 102 ? 18.260 7.572 -11.395 1.00 81.50 102 ASP A O 1
ATOM 885 N N . PHE A 1 103 ? 19.427 5.731 -10.876 1.00 72.38 103 PHE A N 1
ATOM 886 C CA . PHE A 1 103 ? 20.122 6.313 -9.728 1.00 72.38 103 PHE A CA 1
ATOM 887 C C . PHE A 1 103 ? 21.499 6.891 -10.070 1.00 72.38 103 PHE A C 1
ATOM 889 O O . PHE A 1 103 ? 22.178 7.374 -9.157 1.00 72.38 103 PHE A O 1
ATOM 896 N N . ASP A 1 104 ? 21.908 6.900 -11.339 1.00 71.88 104 ASP A N 1
ATOM 897 C CA . ASP A 1 104 ? 23.209 7.413 -11.780 1.00 71.88 104 ASP A CA 1
ATOM 898 C C . ASP A 1 104 ? 23.152 8.897 -12.190 1.00 71.88 104 ASP A C 1
ATOM 900 O O . ASP A 1 104 ? 24.177 9.579 -12.205 1.00 71.88 104 ASP A O 1
ATOM 904 N N . SER A 1 105 ? 21.958 9.464 -12.412 1.00 68.50 105 SER A N 1
ATOM 905 C CA . SER A 1 105 ? 21.801 10.862 -12.845 1.00 68.50 105 SER A CA 1
ATOM 906 C C . SER A 1 105 ? 21.998 11.871 -11.693 1.00 68.50 105 SER A C 1
ATOM 908 O O . SER A 1 105 ? 21.298 11.842 -10.678 1.00 68.50 105 SER A O 1
ATOM 910 N N . GLU A 1 106 ? 22.985 12.770 -11.770 1.00 62.06 106 GLU A N 1
ATOM 911 C CA . GLU A 1 106 ? 23.273 13.746 -10.694 1.00 62.06 106 GLU A CA 1
ATOM 912 C C . GLU A 1 106 ? 22.157 14.786 -10.466 1.00 62.06 106 GLU A C 1
ATOM 914 O O . GLU A 1 106 ? 22.114 15.440 -9.421 1.00 62.06 106 GLU A O 1
ATOM 919 N N . GLU A 1 107 ? 21.223 14.911 -11.409 1.00 62.12 107 GLU A N 1
ATOM 920 C CA . GLU A 1 107 ? 20.191 15.952 -11.418 1.00 62.12 107 GLU A CA 1
ATOM 921 C C . GLU A 1 107 ? 18.974 15.637 -10.532 1.00 62.12 107 GLU A C 1
ATOM 923 O O . GLU A 1 107 ? 18.225 16.548 -10.154 1.00 62.12 107 GLU A O 1
ATOM 928 N N . ASP A 1 108 ? 18.812 14.383 -10.098 1.00 62.09 108 ASP A N 1
ATOM 929 C CA . ASP A 1 108 ? 17.689 13.966 -9.262 1.00 62.09 108 ASP A CA 1
ATOM 930 C C . ASP A 1 108 ? 17.854 14.388 -7.797 1.00 62.09 108 ASP A C 1
ATOM 932 O O . ASP A 1 108 ? 18.247 13.629 -6.903 1.00 62.09 108 ASP A O 1
ATOM 936 N N . LYS A 1 109 ? 17.455 15.634 -7.516 1.00 60.66 109 LYS A N 1
ATOM 937 C CA . LYS A 1 109 ? 17.454 16.240 -6.170 1.00 60.66 109 LYS A CA 1
ATOM 938 C C . LYS A 1 109 ? 16.742 15.388 -5.112 1.00 60.66 109 LYS A C 1
ATOM 940 O O . LYS A 1 109 ? 17.085 15.482 -3.932 1.00 60.66 109 LYS A O 1
ATOM 945 N N . LYS A 1 110 ? 15.786 14.546 -5.524 1.00 67.31 110 LYS A N 1
ATOM 946 C CA . LYS A 1 110 ? 15.032 13.614 -4.669 1.00 67.31 110 LYS A CA 1
ATOM 947 C C . LYS A 1 110 ? 15.937 12.610 -3.941 1.00 67.31 110 LYS A C 1
ATOM 949 O O . LYS A 1 110 ? 15.630 12.233 -2.813 1.00 67.31 110 LYS A O 1
ATOM 954 N N . TYR A 1 111 ? 17.062 12.219 -4.540 1.00 68.44 111 TYR A N 1
ATOM 955 C CA . TYR A 1 111 ? 17.922 11.140 -4.036 1.00 68.44 111 TYR A CA 1
ATOM 956 C C . TYR A 1 111 ? 19.253 11.622 -3.445 1.00 68.44 111 TYR A C 1
ATOM 958 O O . TYR A 1 111 ? 20.087 10.813 -3.034 1.00 68.44 111 TYR A O 1
ATOM 966 N N . ASN A 1 112 ? 19.437 12.937 -3.301 1.00 70.81 112 ASN A N 1
ATOM 967 C CA . ASN A 1 112 ? 20.643 13.520 -2.708 1.00 70.81 112 ASN A CA 1
ATOM 968 C C . ASN A 1 112 ? 20.938 12.993 -1.295 1.00 70.81 112 ASN A C 1
ATOM 970 O O . ASN A 1 112 ? 22.096 12.753 -0.957 1.00 70.81 112 ASN A O 1
ATOM 974 N N . GLU A 1 113 ? 19.907 12.773 -0.478 1.00 71.31 113 GLU A N 1
ATOM 975 C CA . GLU A 1 113 ? 20.054 12.197 0.866 1.00 71.31 113 GLU A CA 1
ATOM 976 C C . GLU A 1 113 ? 20.491 10.726 0.830 1.00 71.31 113 GLU A C 1
ATOM 978 O O . GLU A 1 113 ? 21.339 10.317 1.621 1.00 71.31 113 GLU A O 1
ATOM 983 N N . VAL A 1 114 ? 19.976 9.939 -0.120 1.00 74.12 114 VAL A N 1
ATOM 984 C CA . VAL A 1 114 ? 20.373 8.533 -0.308 1.00 74.12 114 VAL A CA 1
ATOM 985 C C . VAL A 1 114 ? 21.845 8.455 -0.706 1.00 74.12 114 VAL A C 1
ATOM 987 O O . VAL A 1 114 ? 22.612 7.730 -0.080 1.00 74.12 114 VAL A O 1
ATOM 990 N N . ARG A 1 115 ? 22.281 9.291 -1.657 1.00 73.44 115 ARG A N 1
ATOM 991 C CA . ARG A 1 115 ? 23.687 9.364 -2.085 1.00 73.44 115 ARG A CA 1
ATOM 992 C C . ARG A 1 115 ? 24.633 9.820 -0.979 1.00 73.44 115 ARG A C 1
ATOM 994 O O . ARG A 1 115 ? 25.734 9.294 -0.856 1.00 73.44 115 ARG A O 1
ATOM 1001 N N . LYS A 1 116 ? 24.224 10.793 -0.155 1.00 77.81 116 LYS A N 1
ATOM 1002 C CA . LYS A 1 116 ? 25.005 11.210 1.022 1.00 77.81 116 LYS A CA 1
ATOM 1003 C C . LYS A 1 116 ? 25.164 10.066 2.022 1.00 77.81 116 LYS A C 1
ATOM 1005 O O . LYS A 1 116 ? 26.264 9.883 2.531 1.00 77.81 116 LYS A O 1
ATOM 1010 N N . LYS A 1 117 ? 24.097 9.302 2.283 1.00 79.75 117 LYS A N 1
ATOM 1011 C CA . LYS A 1 117 ? 24.144 8.128 3.167 1.00 79.75 117 LYS A CA 1
ATOM 1012 C C . LYS A 1 117 ? 25.032 7.028 2.602 1.00 79.75 117 LYS A C 1
ATOM 1014 O O . LYS A 1 117 ? 25.835 6.498 3.355 1.00 79.75 117 LYS A O 1
ATOM 1019 N N . GLN A 1 118 ? 24.940 6.743 1.304 1.00 79.38 118 GLN A N 1
ATOM 1020 C CA . GLN A 1 118 ? 25.802 5.756 0.654 1.00 79.38 118 GLN A CA 1
ATOM 1021 C C . GLN A 1 118 ? 27.278 6.137 0.804 1.00 79.38 118 GLN A C 1
ATOM 1023 O O . GLN A 1 118 ? 28.046 5.366 1.358 1.00 79.38 118 GLN A O 1
ATOM 1028 N N . ARG A 1 119 ? 27.643 7.384 0.468 1.00 79.81 119 ARG A N 1
ATOM 1029 C CA . ARG A 1 119 ? 29.010 7.893 0.677 1.00 79.81 119 ARG A CA 1
ATOM 1030 C C . ARG A 1 119 ? 29.458 7.846 2.136 1.00 79.81 119 ARG A C 1
ATOM 1032 O O . ARG A 1 119 ? 30.638 7.656 2.398 1.00 79.81 119 ARG A O 1
ATOM 1039 N N . HIS A 1 120 ? 28.540 8.065 3.079 1.00 76.94 120 HIS A N 1
ATOM 1040 C CA . HIS A 1 120 ? 28.851 7.940 4.498 1.00 76.94 120 HIS A CA 1
ATOM 1041 C C . HIS A 1 120 ? 29.175 6.491 4.862 1.00 76.94 120 HIS A C 1
ATOM 1043 O O . HIS A 1 120 ? 30.196 6.280 5.497 1.00 76.94 120 HIS A O 1
ATOM 1049 N N . VAL A 1 121 ? 28.356 5.525 4.428 1.00 75.44 121 VAL A N 1
ATOM 1050 C CA . VAL A 1 121 ? 28.572 4.084 4.652 1.00 75.44 121 VAL A CA 1
ATOM 1051 C C . VAL A 1 121 ? 29.866 3.608 3.992 1.00 75.44 121 VAL A C 1
ATOM 1053 O O . VAL A 1 121 ? 30.669 2.979 4.665 1.00 75.44 121 VAL A O 1
ATOM 1056 N N . ASP A 1 122 ? 30.103 3.963 2.727 1.00 76.88 122 ASP A N 1
ATOM 1057 C CA . ASP A 1 122 ? 31.317 3.583 1.988 1.00 76.88 122 ASP A CA 1
ATOM 1058 C C . ASP A 1 122 ? 32.588 4.197 2.601 1.00 76.88 122 ASP A C 1
ATOM 1060 O O . ASP A 1 122 ? 33.675 3.638 2.490 1.00 76.88 122 ASP A O 1
ATOM 1064 N N . GLY A 1 123 ? 32.452 5.367 3.236 1.00 72.12 123 GLY A N 1
ATOM 1065 C CA . GLY A 1 123 ? 33.528 6.052 3.947 1.00 72.12 123 GLY A CA 1
ATOM 1066 C C . GLY A 1 123 ? 33.733 5.582 5.389 1.00 72.12 123 GLY A C 1
ATOM 1067 O O . GLY A 1 123 ? 34.683 6.033 6.030 1.00 72.12 123 GLY A O 1
ATOM 1068 N N . VAL A 1 124 ? 32.864 4.714 5.925 1.00 73.12 124 VAL A N 1
ATOM 1069 C CA . VAL A 1 124 ? 33.127 4.040 7.199 1.00 73.12 124 VAL A CA 1
ATOM 1070 C C . VAL A 1 124 ? 34.154 2.947 6.926 1.00 73.12 124 VAL A C 1
ATOM 1072 O O . VAL A 1 124 ? 33.831 1.913 6.348 1.00 73.12 124 VAL A O 1
ATOM 1075 N N . GLU A 1 125 ? 35.398 3.168 7.350 1.00 65.75 125 GLU A N 1
ATOM 1076 C CA . GLU A 1 125 ? 36.386 2.091 7.398 1.00 65.75 125 GLU A CA 1
ATOM 1077 C C . GLU A 1 125 ? 35.857 0.965 8.294 1.00 65.75 125 GLU A C 1
ATOM 1079 O O . GLU A 1 125 ? 35.299 1.226 9.366 1.00 65.75 125 GLU A O 1
ATOM 1084 N N . GLU A 1 126 ? 36.039 -0.286 7.866 1.00 60.69 126 GLU A N 1
ATOM 1085 C CA . GLU A 1 126 ? 35.820 -1.452 8.718 1.00 60.69 126 GLU A CA 1
ATOM 1086 C C . GLU A 1 126 ? 36.792 -1.372 9.900 1.00 60.69 126 GLU A C 1
ATOM 1088 O O . GLU A 1 126 ? 37.904 -1.896 9.872 1.00 60.69 126 GLU A O 1
ATOM 1093 N N . VAL A 1 127 ? 36.398 -0.671 10.961 1.00 59.22 127 VAL A N 1
ATOM 1094 C CA . VAL A 1 127 ? 37.080 -0.788 12.240 1.00 59.22 127 VAL A CA 1
ATOM 1095 C C . VAL A 1 127 ? 36.885 -2.243 12.642 1.00 59.22 127 VAL A C 1
ATOM 1097 O O . VAL A 1 127 ? 35.741 -2.683 12.767 1.00 59.22 127 VAL A O 1
ATOM 1100 N N . ASP A 1 128 ? 37.985 -2.969 12.867 1.00 56.00 128 ASP A N 1
ATOM 1101 C CA . ASP A 1 128 ? 38.035 -4.334 13.426 1.00 56.00 128 ASP A CA 1
ATOM 1102 C C . ASP A 1 128 ? 37.551 -4.352 14.893 1.00 56.00 128 ASP A C 1
ATOM 1104 O O . ASP A 1 128 ? 38.102 -4.992 15.787 1.00 56.00 128 ASP A O 1
ATOM 1108 N N . ASN A 1 129 ? 36.515 -3.567 15.184 1.00 58.59 129 ASN A N 1
ATOM 1109 C CA . ASN A 1 129 ? 35.667 -3.791 16.313 1.00 58.59 129 ASN A CA 1
ATOM 1110 C C . ASN A 1 129 ? 34.852 -5.024 15.963 1.00 58.59 129 ASN A C 1
ATOM 1112 O O . ASN A 1 129 ? 34.200 -5.095 14.924 1.00 58.59 129 ASN A O 1
ATOM 1116 N N . GLN A 1 130 ? 34.921 -5.984 16.861 1.00 54.47 130 GLN A N 1
ATOM 1117 C CA . GLN A 1 130 ? 34.288 -7.285 16.848 1.00 54.47 130 GLN A CA 1
ATOM 1118 C C . GLN A 1 130 ? 32.747 -7.165 16.838 1.00 54.47 130 GLN A C 1
ATOM 1120 O O . GLN A 1 130 ? 32.079 -7.713 17.711 1.00 54.47 130 GLN A O 1
ATOM 1125 N N . MET A 1 131 ? 32.141 -6.443 15.883 1.00 58.25 131 MET A N 1
ATOM 1126 C CA . MET A 1 131 ? 30.739 -6.614 15.526 1.00 58.25 131 MET A CA 1
ATOM 1127 C C . MET A 1 131 ? 30.629 -8.053 15.067 1.00 58.25 131 MET A C 1
ATOM 1129 O O . MET A 1 131 ? 31.084 -8.447 13.992 1.00 58.25 131 MET A O 1
ATOM 1133 N N . SER A 1 132 ? 30.166 -8.871 15.998 1.00 62.38 132 SER A N 1
ATOM 1134 C CA . SER A 1 132 ? 30.337 -10.300 15.944 1.00 62.38 132 SER A CA 1
ATOM 1135 C C . SER A 1 132 ? 29.673 -10.819 14.680 1.00 62.38 132 SER A C 1
ATOM 1137 O O . SER A 1 132 ? 28.509 -10.535 14.404 1.00 62.38 132 SER A O 1
ATOM 1139 N N . ARG A 1 133 ? 30.398 -11.652 13.925 1.00 64.25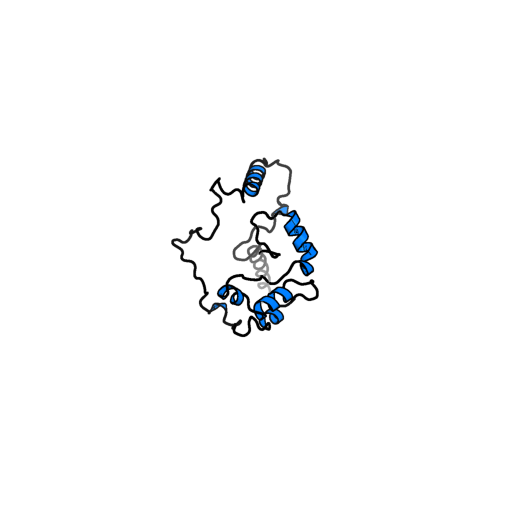 133 ARG A N 1
ATOM 1140 C CA . ARG A 1 133 ? 29.869 -12.399 12.767 1.00 64.25 133 ARG A CA 1
ATOM 1141 C C . ARG A 1 133 ? 28.544 -13.122 13.086 1.00 64.25 133 ARG A C 1
ATOM 1143 O O . ARG A 1 133 ? 27.826 -13.492 12.168 1.00 64.25 133 ARG A O 1
ATOM 1150 N N . SER A 1 134 ? 28.200 -13.269 14.373 1.00 74.06 134 SER A N 1
ATOM 1151 C CA . SER A 1 134 ? 26.898 -13.706 14.886 1.00 74.06 134 SER A CA 1
ATOM 1152 C C . SER A 1 134 ? 25.698 -12.884 14.404 1.00 74.06 134 SER A C 1
ATOM 1154 O O . SER A 1 134 ? 24.625 -13.458 14.285 1.00 74.06 134 SER A O 1
ATOM 1156 N N . VAL A 1 135 ? 25.841 -11.583 14.116 1.00 82.06 135 VAL A N 1
ATOM 1157 C CA . VAL A 1 135 ? 24.729 -10.734 13.632 1.00 82.06 135 VAL A CA 1
ATOM 1158 C C . VAL A 1 135 ? 24.211 -11.208 12.267 1.00 82.06 135 VAL A C 1
ATOM 1160 O O . VAL A 1 135 ? 23.039 -11.028 11.955 1.00 82.06 135 VAL A O 1
ATOM 1163 N N . TRP A 1 136 ? 25.061 -11.879 11.486 1.00 80.88 136 TRP A N 1
ATOM 1164 C CA . TRP A 1 136 ? 24.746 -12.374 10.143 1.00 80.88 136 TRP A CA 1
ATOM 1165 C C . TRP A 1 136 ? 24.555 -13.898 10.083 1.00 80.88 136 TRP A C 1
ATOM 1167 O O . TRP A 1 136 ? 24.342 -14.462 9.007 1.00 80.88 136 TRP A O 1
ATOM 1177 N N . VAL A 1 137 ? 24.615 -14.595 11.225 1.00 81.75 137 VAL A N 1
ATOM 1178 C CA . VAL A 1 137 ? 24.333 -16.037 11.281 1.00 81.75 137 VAL A CA 1
ATOM 1179 C C . VAL A 1 137 ? 22.856 -16.269 10.959 1.00 81.75 137 VAL A C 1
ATOM 1181 O O . VAL A 1 137 ? 21.978 -15.694 11.591 1.00 81.75 137 VAL A O 1
ATOM 1184 N N . GLY A 1 138 ? 22.587 -17.123 9.968 1.00 81.12 138 GLY A N 1
ATOM 1185 C CA . GLY A 1 138 ? 21.234 -17.386 9.460 1.00 81.12 138 GLY A CA 1
ATOM 1186 C C . GLY A 1 138 ? 20.834 -16.536 8.251 1.00 81.12 138 GLY A C 1
ATOM 1187 O O . GLY A 1 138 ? 19.768 -16.764 7.687 1.00 81.12 138 GLY A O 1
ATOM 1188 N N . PHE A 1 139 ? 21.692 -15.609 7.811 1.00 86.38 139 PHE A N 1
ATOM 1189 C CA . PHE A 1 139 ? 21.473 -14.839 6.583 1.00 86.38 139 PHE A CA 1
ATOM 1190 C C . PHE A 1 139 ? 21.691 -15.677 5.310 1.00 86.38 139 PHE A C 1
ATOM 1192 O O . PHE A 1 139 ? 21.087 -15.418 4.272 1.00 86.38 139 PHE A O 1
ATOM 1199 N N . THR A 1 140 ? 22.544 -16.704 5.370 1.00 83.94 140 THR A N 1
ATOM 1200 C CA . THR A 1 140 ? 22.798 -17.603 4.240 1.00 83.94 140 THR A CA 1
ATOM 1201 C C . THR A 1 140 ? 21.618 -18.547 4.002 1.00 83.94 140 THR A C 1
ATOM 1203 O O . THR A 1 140 ? 21.342 -19.444 4.798 1.00 83.94 140 THR A O 1
ATOM 1206 N N . PHE A 1 141 ? 20.946 -1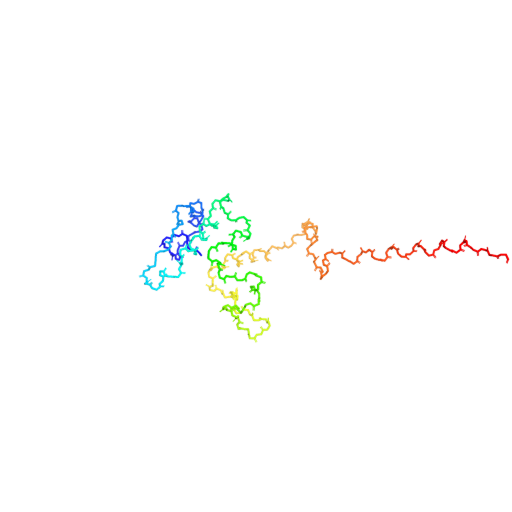8.380 2.860 1.00 81.75 141 PHE A N 1
ATOM 1207 C CA . PHE A 1 141 ? 19.847 -19.239 2.421 1.00 81.75 141 PHE A CA 1
ATOM 1208 C C . PHE A 1 141 ? 20.263 -20.060 1.193 1.00 81.75 141 PHE A C 1
ATOM 1210 O O . PHE A 1 141 ? 20.537 -19.516 0.124 1.00 81.75 141 PHE A O 1
ATOM 1217 N N . GLY A 1 142 ? 20.330 -21.385 1.343 1.00 80.62 142 GLY A N 1
ATOM 1218 C CA . GLY A 1 142 ? 20.475 -22.303 0.212 1.00 80.62 142 GLY A CA 1
ATOM 1219 C C . GLY A 1 142 ? 19.125 -22.576 -0.452 1.00 80.62 142 GLY A C 1
ATOM 1220 O O . GLY A 1 142 ? 18.082 -22.364 0.157 1.00 80.62 142 GLY A O 1
ATOM 1221 N N . LYS A 1 143 ? 19.118 -23.125 -1.675 1.00 73.94 143 LYS A N 1
ATOM 1222 C CA . LYS A 1 143 ? 17.877 -23.471 -2.407 1.00 73.94 143 LYS A CA 1
ATOM 1223 C C . LYS A 1 143 ? 16.910 -24.383 -1.625 1.00 73.94 143 LYS A C 1
ATOM 1225 O O . LYS A 1 143 ? 15.724 -24.389 -1.921 1.00 73.94 143 LYS A O 1
ATOM 1230 N N . ASN A 1 144 ? 17.409 -25.091 -0.608 1.00 75.50 144 ASN A N 1
ATOM 1231 C CA . ASN A 1 144 ? 16.638 -25.979 0.268 1.00 75.50 144 ASN A CA 1
ATOM 1232 C C . ASN A 1 144 ? 16.481 -25.418 1.697 1.00 75.50 144 ASN A C 1
ATOM 1234 O O . ASN A 1 144 ? 16.209 -26.166 2.629 1.00 75.50 144 ASN A O 1
ATOM 1238 N N . GLY A 1 145 ? 16.693 -24.119 1.898 1.00 61.38 145 GLY A N 1
ATOM 1239 C CA . GLY A 1 145 ? 16.705 -23.498 3.216 1.00 61.38 145 GLY A CA 1
ATOM 1240 C C . GLY A 1 145 ? 18.025 -23.663 3.977 1.00 61.38 145 GLY A C 1
ATOM 1241 O O . GLY A 1 145 ? 18.971 -24.296 3.494 1.00 61.38 145 GLY A O 1
ATOM 1242 N N . PRO A 1 146 ? 18.132 -23.040 5.160 1.00 56.16 146 PRO A N 1
ATOM 1243 C CA . PRO A 1 146 ? 19.317 -23.149 5.993 1.00 56.16 146 PRO A CA 1
ATOM 1244 C C . PRO A 1 146 ? 19.409 -24.566 6.592 1.00 56.16 146 PRO A C 1
ATOM 1246 O O . PRO A 1 146 ? 18.548 -24.978 7.361 1.00 56.16 146 PRO A O 1
ATOM 1249 N N . ASN A 1 147 ? 20.484 -25.295 6.265 1.00 54.72 147 ASN A N 1
ATOM 1250 C CA . ASN A 1 147 ? 20.925 -26.551 6.902 1.00 54.72 147 ASN A CA 1
ATOM 1251 C C . ASN A 1 147 ? 20.135 -27.854 6.644 1.00 54.72 147 ASN A C 1
ATOM 1253 O O . ASN A 1 147 ? 19.922 -28.631 7.571 1.00 54.72 147 ASN A O 1
ATOM 1257 N N . LEU A 1 148 ? 19.826 -28.198 5.389 1.00 52.25 148 LEU A N 1
ATOM 1258 C CA . LEU A 1 148 ? 19.419 -29.577 5.038 1.00 52.25 148 LEU A CA 1
ATOM 1259 C C . LEU A 1 148 ? 20.577 -30.519 4.634 1.00 52.25 148 LEU A C 1
ATOM 1261 O O . LEU A 1 148 ? 20.323 -31.633 4.185 1.00 52.25 148 LEU A O 1
ATOM 1265 N N . SER A 1 149 ? 21.849 -30.132 4.806 1.00 52.28 149 SER A N 1
ATOM 1266 C CA . SER A 1 149 ? 22.999 -30.956 4.371 1.00 52.28 149 SER A CA 1
ATOM 1267 C C . SER A 1 149 ? 23.884 -31.525 5.485 1.00 52.28 149 SER A C 1
ATOM 1269 O O . SER A 1 149 ? 24.971 -32.016 5.190 1.00 52.28 149 SER A O 1
ATOM 1271 N N . ILE A 1 150 ? 23.464 -31.504 6.753 1.00 51.53 150 ILE A N 1
ATOM 1272 C CA . ILE A 1 150 ? 24.218 -32.152 7.839 1.00 51.53 150 ILE A CA 1
ATOM 1273 C C . ILE A 1 150 ? 23.238 -32.922 8.723 1.00 51.53 150 ILE A C 1
ATOM 1275 O O . ILE A 1 150 ? 22.646 -32.322 9.611 1.00 51.53 150 ILE A O 1
ATOM 1279 N N . SER A 1 151 ? 23.036 -34.220 8.435 1.00 45.00 151 SER A N 1
ATOM 1280 C CA . SER A 1 151 ? 22.664 -35.300 9.393 1.00 45.00 151 SER A CA 1
ATOM 1281 C C . SER A 1 151 ? 22.225 -36.631 8.744 1.00 45.00 151 SER A C 1
ATOM 1283 O O . SER A 1 151 ? 21.838 -37.539 9.468 1.00 45.00 151 SER A O 1
ATOM 1285 N N . PHE A 1 152 ? 22.305 -36.833 7.419 1.00 39.81 152 PHE A N 1
ATOM 1286 C CA . PHE A 1 152 ? 21.873 -38.119 6.824 1.00 39.81 152 PHE A CA 1
ATOM 1287 C C . PHE A 1 152 ? 22.947 -39.224 6.752 1.00 39.81 152 PHE A C 1
ATOM 1289 O O . PHE A 1 152 ? 22.616 -40.367 6.456 1.00 39.81 152 PHE A O 1
ATOM 1296 N N . LEU A 1 153 ? 24.215 -38.936 7.073 1.00 43.09 153 LEU A N 1
ATOM 1297 C CA . LEU A 1 153 ? 25.298 -39.939 7.047 1.00 43.09 153 LEU A CA 1
ATOM 1298 C C . LEU A 1 153 ? 25.795 -40.392 8.430 1.00 43.09 153 LEU A C 1
ATOM 1300 O O . LEU A 1 153 ? 26.702 -41.214 8.503 1.00 43.09 153 LEU A O 1
ATOM 1304 N N . ALA A 1 154 ? 25.195 -39.923 9.529 1.00 45.94 154 ALA A N 1
ATOM 1305 C CA . ALA A 1 154 ? 25.605 -40.329 10.881 1.00 45.94 154 ALA A CA 1
ATOM 1306 C C . ALA A 1 154 ? 24.802 -41.512 11.466 1.00 45.94 154 ALA A C 1
ATOM 1308 O O . ALA A 1 154 ? 25.141 -41.986 12.543 1.00 45.94 154 ALA A O 1
ATOM 1309 N N . TYR A 1 155 ? 23.767 -42.017 10.776 1.00 43.62 155 TYR A N 1
ATOM 1310 C CA . TYR A 1 155 ? 22.851 -43.035 11.330 1.00 43.62 155 TYR A CA 1
ATOM 1311 C C . TYR A 1 155 ? 22.809 -44.385 10.594 1.00 43.62 155 TYR A C 1
ATOM 1313 O O . TYR A 1 155 ? 22.035 -45.256 10.977 1.00 43.62 155 TYR A O 1
ATOM 1321 N N . PHE A 1 156 ? 23.664 -44.607 9.590 1.00 44.44 156 PHE A N 1
ATOM 1322 C CA . PHE A 1 156 ? 23.734 -45.888 8.861 1.00 44.44 156 PHE A CA 1
ATOM 1323 C C . PHE A 1 156 ? 24.996 -46.723 9.151 1.00 44.44 156 PHE A C 1
ATOM 1325 O O . PHE A 1 156 ? 25.185 -47.778 8.555 1.00 44.44 156 PHE A O 1
ATOM 1332 N N . GLY A 1 157 ? 25.854 -46.287 10.081 1.00 42.25 157 GLY A N 1
ATOM 1333 C CA . GLY A 1 157 ? 27.149 -46.926 10.353 1.00 42.25 157 GLY A CA 1
ATOM 1334 C C . GLY A 1 157 ? 27.224 -47.865 11.563 1.00 42.25 157 GLY A C 1
ATOM 1335 O O . GLY A 1 157 ? 28.289 -48.426 11.792 1.00 42.25 157 GLY A O 1
ATOM 1336 N N . GLN A 1 158 ? 26.152 -48.043 12.350 1.00 44.78 158 GLN A N 1
ATOM 1337 C CA . GLN A 1 158 ? 26.244 -48.751 13.643 1.00 44.78 158 GLN A CA 1
ATOM 1338 C C . GLN A 1 158 ? 25.255 -49.915 13.851 1.00 44.78 158 GLN A C 1
ATOM 1340 O O . GLN A 1 158 ? 25.237 -50.502 14.926 1.00 44.78 158 GLN A O 1
ATOM 1345 N N . TYR A 1 159 ? 24.485 -50.308 12.828 1.00 43.09 159 TYR A N 1
ATOM 1346 C CA . TYR A 1 159 ? 23.517 -51.420 12.922 1.00 43.09 159 TYR A CA 1
ATOM 1347 C C . TYR A 1 159 ? 23.841 -52.647 12.050 1.00 43.09 159 TYR A C 1
ATOM 1349 O O . TYR A 1 159 ? 23.033 -53.558 11.955 1.00 43.09 159 TYR A O 1
ATOM 1357 N N . ILE A 1 160 ? 25.037 -52.726 11.460 1.00 48.97 160 ILE A N 1
ATOM 1358 C CA . ILE A 1 160 ? 25.474 -53.871 10.627 1.00 48.97 160 ILE A CA 1
ATOM 1359 C C . ILE A 1 160 ? 26.586 -54.711 11.277 1.00 48.97 160 ILE A C 1
ATOM 1361 O O . ILE A 1 160 ? 27.397 -55.323 10.591 1.00 48.97 160 ILE A O 1
ATOM 1365 N N . LEU A 1 161 ? 26.633 -54.756 12.614 1.00 45.28 161 LEU A N 1
ATOM 1366 C CA . LEU A 1 161 ? 27.600 -55.580 13.356 1.00 45.28 161 LEU A CA 1
ATOM 1367 C C . LEU A 1 161 ? 27.011 -56.288 14.591 1.00 45.28 161 LEU A C 1
ATOM 1369 O O . LEU A 1 161 ? 27.751 -56.637 15.507 1.00 45.28 161 LEU A O 1
ATOM 1373 N N . LEU A 1 162 ? 25.691 -56.507 14.630 1.00 44.94 162 LEU A N 1
ATOM 1374 C CA . LEU A 1 162 ? 25.039 -57.290 15.694 1.00 44.94 162 LEU A CA 1
ATOM 1375 C C . LEU A 1 162 ? 24.192 -58.477 15.200 1.00 44.94 162 LEU A C 1
ATOM 1377 O O . LEU A 1 162 ? 23.858 -59.331 16.013 1.00 44.94 162 LEU A O 1
ATOM 1381 N N . ASP A 1 163 ? 23.959 -58.624 13.892 1.00 43.28 163 ASP A N 1
ATOM 1382 C CA . ASP A 1 163 ? 23.122 -59.717 13.361 1.00 43.28 163 ASP A CA 1
ATOM 1383 C C . ASP A 1 163 ? 23.907 -60.963 12.904 1.00 43.28 163 ASP A C 1
ATOM 1385 O O . ASP A 1 163 ? 23.330 -61.905 12.364 1.00 43.28 163 ASP A O 1
ATOM 1389 N N . THR A 1 164 ? 25.219 -61.031 13.156 1.00 47.22 164 THR A N 1
ATOM 1390 C CA . THR A 1 164 ? 26.052 -62.198 12.790 1.00 47.22 164 THR A CA 1
ATOM 1391 C C . THR A 1 164 ? 26.328 -63.168 13.947 1.00 47.22 164 THR A C 1
ATOM 1393 O O . THR A 1 164 ? 27.156 -64.064 13.802 1.00 47.22 164 THR A O 1
ATOM 1396 N N . LEU A 1 165 ? 25.651 -63.025 15.094 1.00 46.91 165 LEU A N 1
ATOM 1397 C CA . LEU A 1 165 ? 25.835 -63.887 16.277 1.00 46.91 165 LEU A CA 1
ATOM 1398 C C . LEU A 1 165 ? 24.543 -64.548 16.775 1.00 46.91 165 LEU A C 1
ATOM 1400 O O . LEU A 1 165 ? 24.343 -64.667 17.978 1.00 46.91 165 LEU A O 1
ATOM 1404 N N . LEU A 1 166 ? 23.673 -65.011 15.879 1.00 49.44 166 LEU A N 1
ATOM 1405 C CA . LEU A 1 166 ? 22.600 -65.947 16.238 1.00 49.44 166 LEU A CA 1
ATOM 1406 C C . LEU A 1 166 ? 22.040 -66.618 14.981 1.00 49.44 166 LEU A C 1
ATOM 1408 O O . LEU A 1 166 ? 21.038 -66.179 14.435 1.00 49.44 166 LEU A O 1
ATOM 1412 N N . ASN A 1 167 ? 22.717 -67.666 14.504 1.00 39.28 167 ASN A N 1
ATOM 1413 C CA . ASN A 1 167 ? 22.082 -68.809 13.835 1.00 39.28 167 ASN A CA 1
ATOM 1414 C C . ASN A 1 167 ? 23.118 -69.918 13.597 1.00 39.28 167 ASN A C 1
ATOM 1416 O O . ASN A 1 167 ? 23.803 -69.955 12.578 1.00 39.28 167 ASN A O 1
ATOM 1420 N N . ILE A 1 168 ? 23.218 -70.811 14.581 1.00 42.56 168 ILE A N 1
ATOM 1421 C CA . ILE A 1 168 ? 23.802 -72.148 14.449 1.00 42.56 168 ILE A CA 1
ATOM 1422 C C . ILE A 1 168 ? 22.629 -73.101 14.176 1.00 42.56 168 ILE A C 1
ATOM 1424 O O . ILE A 1 168 ? 21.723 -73.149 15.009 1.00 42.56 168 ILE A O 1
ATOM 1428 N N . PRO A 1 169 ? 22.621 -73.851 13.065 1.00 46.75 169 PRO A N 1
ATOM 1429 C CA . PRO A 1 169 ? 21.897 -75.111 12.973 1.00 46.75 169 PRO A CA 1
ATOM 1430 C C . PRO A 1 169 ? 22.866 -76.309 13.018 1.00 46.75 169 PRO A C 1
ATOM 1432 O O . PRO A 1 169 ? 24.009 -76.189 12.576 1.00 46.75 169 PRO A O 1
ATOM 1435 N N . ASP A 1 170 ? 22.376 -77.412 13.595 1.00 44.59 170 ASP A N 1
ATOM 1436 C CA . ASP A 1 170 ? 23.075 -78.676 13.905 1.00 44.59 170 ASP A CA 1
ATOM 1437 C C . ASP A 1 170 ? 23.886 -79.307 12.755 1.00 44.59 170 ASP A C 1
ATOM 1439 O O . ASP A 1 170 ? 23.414 -79.288 11.592 1.00 44.59 170 ASP A O 1
#

Sequence (170 aa):
MCWGPKCDSTRTPEETWTNLQKWSEVLQRPRYNDEDAEYNLSDESWSLIKKLITYADLRYKTIEKVQQHPWFADVDWERLRDIEPPYVPELYMETDTRYFDDFDSEEDKKYNEVRKKQRHVDGVEEVDNQMSRSVWVGFTFGKNGPNLSISFLAYFGQYILLDTLLNIPD